Protein AF-A0A8C9F2X9-F1 (afdb_monomer_lite)

Structure (mmCIF, N/CA/C/O backbone):
data_AF-A0A8C9F2X9-F1
#
_entry.id   AF-A0A8C9F2X9-F1
#
loop_
_atom_site.group_PDB
_atom_site.id
_atom_site.type_symbol
_atom_site.label_atom_id
_atom_site.label_alt_id
_atom_site.label_comp_id
_atom_site.label_asym_id
_atom_site.label_entity_id
_atom_site.label_seq_id
_atom_site.pdbx_PDB_ins_code
_atom_site.Cartn_x
_atom_site.Cartn_y
_atom_site.Cartn_z
_atom_site.occupancy
_atom_site.B_iso_or_equiv
_atom_site.auth_seq_id
_atom_site.auth_comp_id
_atom_site.auth_asym_id
_atom_site.auth_atom_id
_atom_site.pdbx_PDB_model_num
ATOM 1 N N . MET A 1 1 ? 15.167 4.221 -11.610 1.00 96.69 1 MET A N 1
ATOM 2 C CA . MET A 1 1 ? 15.180 5.608 -12.141 1.00 96.69 1 MET A CA 1
ATOM 3 C C . MET A 1 1 ? 16.591 6.050 -12.495 1.00 96.69 1 MET A C 1
ATOM 5 O O . MET A 1 1 ? 16.827 6.353 -13.654 1.00 96.69 1 MET A O 1
ATOM 9 N N . LEU A 1 2 ? 17.536 6.008 -11.545 1.00 98.06 2 LEU A N 1
ATOM 10 C CA . LEU A 1 2 ? 18.927 6.429 -11.772 1.00 98.06 2 LEU A CA 1
ATOM 11 C C . LEU A 1 2 ? 19.588 5.757 -12.986 1.00 98.06 2 LEU A C 1
ATOM 13 O O . LEU A 1 2 ? 20.177 6.465 -13.792 1.00 98.06 2 LEU A O 1
ATOM 17 N N . SER A 1 3 ? 19.410 4.444 -13.188 1.00 98.25 3 SER A N 1
ATOM 18 C CA . SER A 1 3 ? 19.949 3.751 -14.372 1.00 98.25 3 SER A CA 1
ATOM 19 C C . SER A 1 3 ? 19.458 4.369 -15.688 1.00 98.25 3 SER A C 1
ATOM 21 O O . SER A 1 3 ? 20.254 4.631 -16.584 1.00 98.25 3 SER A O 1
ATOM 23 N N . ALA A 1 4 ? 18.157 4.672 -15.791 1.00 97.94 4 ALA A N 1
ATOM 24 C CA . ALA A 1 4 ? 17.595 5.338 -16.967 1.00 97.94 4 ALA A CA 1
ATOM 25 C C . ALA A 1 4 ? 18.174 6.750 -17.137 1.00 97.94 4 ALA A C 1
ATOM 27 O O . ALA A 1 4 ? 18.594 7.121 -18.230 1.00 97.94 4 ALA A O 1
ATOM 28 N N . TYR A 1 5 ? 18.261 7.520 -16.049 1.00 98.06 5 TYR A N 1
ATOM 29 C CA . TYR A 1 5 ? 18.792 8.885 -16.088 1.00 98.06 5 TYR A CA 1
ATOM 30 C C . TYR A 1 5 ? 20.273 8.930 -16.469 1.00 98.06 5 TYR A C 1
ATOM 32 O O . TYR A 1 5 ? 20.674 9.824 -17.211 1.00 98.06 5 TYR A O 1
ATOM 40 N N . MET A 1 6 ? 21.069 7.949 -16.039 1.00 98.06 6 MET A N 1
ATOM 41 C CA . MET A 1 6 ? 22.473 7.832 -16.422 1.00 98.06 6 MET A CA 1
ATOM 42 C C . MET A 1 6 ? 22.616 7.622 -17.932 1.00 98.06 6 MET A C 1
ATOM 44 O O . MET A 1 6 ? 23.372 8.352 -18.566 1.00 98.06 6 MET A O 1
ATOM 48 N N . ARG A 1 7 ? 21.826 6.719 -18.534 1.00 98.25 7 ARG A N 1
ATOM 49 C CA . ARG A 1 7 ? 21.815 6.536 -19.996 1.00 98.25 7 ARG A CA 1
ATOM 50 C C . ARG A 1 7 ? 21.325 7.773 -20.745 1.00 98.25 7 ARG A C 1
ATOM 52 O O . ARG A 1 7 ? 21.876 8.097 -21.789 1.00 98.25 7 ARG A O 1
ATOM 59 N N . MET A 1 8 ? 20.325 8.481 -20.220 1.00 97.56 8 MET A N 1
ATOM 60 C CA . MET A 1 8 ? 19.806 9.703 -20.848 1.00 97.56 8 MET A CA 1
ATOM 61 C C . MET A 1 8 ? 20.805 10.867 -20.807 1.00 97.56 8 MET A C 1
ATOM 63 O O . MET A 1 8 ? 20.876 11.639 -21.759 1.00 97.56 8 MET A O 1
ATOM 67 N N . LYS A 1 9 ? 21.540 11.033 -19.700 1.00 98.44 9 LYS A N 1
ATOM 68 C CA . LYS A 1 9 ? 22.461 12.165 -19.498 1.00 98.44 9 LYS A CA 1
ATOM 69 C C . LYS A 1 9 ? 23.884 11.896 -19.973 1.00 98.44 9 LYS A C 1
ATOM 71 O O . LYS A 1 9 ? 24.553 12.838 -20.379 1.00 98.44 9 LYS A O 1
ATOM 76 N N . TYR A 1 10 ? 24.320 10.640 -19.956 1.00 98.25 10 TYR A N 1
ATOM 77 C CA . TYR A 1 10 ? 25.679 10.232 -20.314 1.00 98.25 10 TYR A CA 1
ATOM 78 C C . TYR A 1 10 ? 25.677 9.081 -21.334 1.00 98.25 10 TYR A C 1
ATOM 80 O O . TYR A 1 10 ? 26.252 8.018 -21.079 1.00 98.25 10 TYR A O 1
ATOM 88 N N . PRO A 1 11 ? 25.044 9.251 -22.512 1.00 98.12 11 PRO A N 1
ATOM 89 C CA . PRO A 1 11 ? 24.966 8.191 -23.516 1.00 98.12 11 PRO A CA 1
ATOM 90 C C . PRO A 1 11 ? 26.326 7.846 -24.147 1.00 98.12 11 PRO A C 1
ATOM 92 O O . PRO A 1 11 ? 26.454 6.806 -24.782 1.00 98.12 11 PRO A O 1
ATOM 95 N N . ASN A 1 12 ? 27.334 8.703 -23.978 1.00 98.19 12 ASN A N 1
ATOM 96 C CA . ASN A 1 12 ? 28.717 8.459 -24.385 1.00 98.19 12 ASN A CA 1
ATOM 97 C C . ASN A 1 12 ? 29.511 7.604 -23.378 1.00 98.19 12 ASN A C 1
ATOM 99 O O . ASN A 1 12 ? 30.638 7.229 -23.680 1.00 98.19 12 ASN A O 1
ATOM 103 N N . VAL A 1 13 ? 28.965 7.355 -22.181 1.00 98.31 13 VAL A N 1
ATOM 104 C CA . VAL A 1 13 ? 29.627 6.591 -21.106 1.00 98.31 13 VAL A CA 1
ATOM 105 C C . VAL A 1 13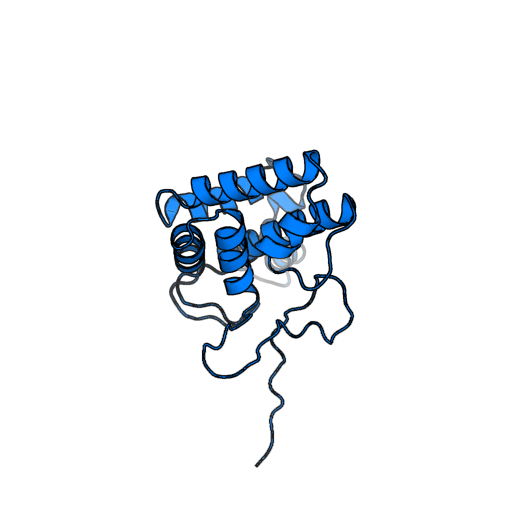 ? 28.989 5.218 -20.916 1.00 98.31 13 VAL A C 1
ATOM 107 O O . VAL A 1 13 ? 29.692 4.255 -20.635 1.00 98.31 13 VAL A O 1
ATOM 110 N N . VAL A 1 14 ? 27.661 5.121 -21.039 1.00 97.75 14 VAL A N 1
ATOM 111 C CA . VAL A 1 14 ? 26.923 3.861 -20.860 1.00 97.75 14 VAL A CA 1
ATOM 112 C C . VAL A 1 14 ? 26.146 3.518 -22.119 1.00 97.75 14 VAL A C 1
ATOM 114 O O . VAL A 1 14 ? 25.366 4.343 -22.586 1.00 97.75 14 VAL A O 1
ATOM 117 N N . ASP A 1 15 ? 26.300 2.305 -22.647 1.00 98.25 15 ASP A N 1
ATOM 118 C CA . ASP A 1 15 ? 25.667 1.887 -23.909 1.00 98.25 15 ASP A CA 1
ATOM 119 C C . ASP A 1 15 ? 24.164 1.588 -23.773 1.00 98.25 15 ASP A C 1
ATOM 121 O O . ASP A 1 15 ? 23.396 1.729 -24.727 1.00 98.25 15 ASP A O 1
ATOM 125 N N . GLY A 1 16 ? 23.708 1.238 -22.568 1.00 97.44 16 GLY A N 1
ATOM 126 C CA . GLY A 1 16 ? 22.313 0.911 -22.281 1.00 97.44 16 GLY A CA 1
ATOM 127 C C . GLY A 1 16 ? 21.995 0.936 -20.788 1.00 97.44 16 GLY A C 1
ATOM 128 O O . GLY A 1 16 ? 22.885 1.066 -19.950 1.00 97.44 16 GLY A O 1
ATOM 129 N N . ALA A 1 17 ? 20.709 0.831 -20.448 1.00 98.19 17 ALA A N 1
ATOM 130 C CA . ALA A 1 17 ? 20.257 0.765 -19.061 1.00 98.19 17 ALA A CA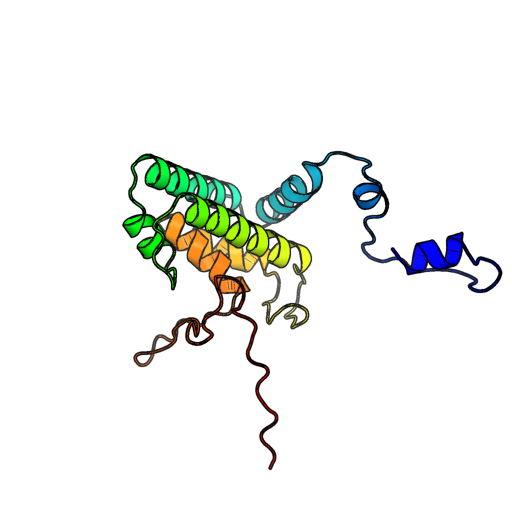 1
ATOM 131 C C . ALA A 1 17 ? 18.999 -0.097 -18.909 1.00 98.19 17 ALA A C 1
ATOM 133 O O . ALA A 1 17 ? 18.017 0.097 -19.623 1.00 98.19 17 ALA A O 1
ATOM 134 N N . LEU A 1 18 ? 19.008 -0.986 -17.912 1.00 98.12 18 LEU A N 1
ATOM 135 C CA . LEU A 1 18 ? 17.817 -1.672 -17.416 1.00 98.12 18 LEU A CA 1
ATOM 136 C C . LEU A 1 18 ? 17.292 -0.928 -16.182 1.00 98.12 18 LEU A C 1
ATOM 138 O O . LEU A 1 18 ? 17.987 -0.801 -15.174 1.00 98.12 18 LEU A O 1
ATOM 142 N N . ALA A 1 19 ? 16.062 -0.425 -16.259 1.00 98.06 19 ALA A N 1
ATOM 143 C CA . ALA A 1 19 ? 15.414 0.311 -15.177 1.00 98.06 19 ALA A CA 1
ATOM 144 C C . ALA A 1 19 ? 14.161 -0.434 -14.694 1.00 98.06 19 ALA A C 1
ATOM 146 O O . ALA A 1 19 ? 13.039 -0.073 -15.043 1.00 98.06 19 ALA A O 1
ATOM 147 N N . ALA A 1 20 ? 14.361 -1.480 -13.891 1.00 97.56 20 ALA A N 1
ATOM 148 C CA . ALA A 1 20 ? 13.274 -2.275 -13.325 1.00 97.56 20 ALA A CA 1
ATOM 149 C C . ALA A 1 20 ? 12.440 -1.461 -12.318 1.00 97.56 20 ALA A C 1
ATOM 151 O O . ALA A 1 20 ? 13.000 -0.726 -11.500 1.00 97.56 20 ALA A O 1
ATOM 152 N N . SER A 1 21 ? 11.109 -1.578 -12.410 1.00 96.31 21 SER A N 1
ATOM 153 C CA . SER A 1 21 ? 10.122 -0.948 -11.515 1.00 96.31 21 SER A CA 1
ATOM 154 C C . SER A 1 21 ? 10.397 0.533 -11.214 1.00 96.31 21 SER A C 1
ATOM 156 O O . SER A 1 21 ? 10.315 0.978 -10.073 1.00 96.31 21 SER A O 1
ATOM 158 N N . ALA A 1 22 ? 10.775 1.308 -12.236 1.00 97.25 22 ALA A N 1
ATOM 159 C CA . ALA A 1 22 ? 11.151 2.713 -12.099 1.00 97.25 22 ALA A CA 1
ATOM 160 C C . ALA A 1 22 ? 9.965 3.655 -12.413 1.00 97.25 22 ALA A C 1
ATOM 162 O O . ALA A 1 22 ? 9.670 3.863 -13.591 1.00 97.25 22 ALA A O 1
ATOM 163 N N . PRO A 1 23 ? 9.325 4.293 -11.412 1.00 96.25 23 PRO A N 1
ATOM 164 C CA . PRO A 1 23 ? 8.124 5.109 -11.614 1.00 96.25 23 PRO A CA 1
ATOM 165 C C . PRO A 1 23 ? 8.451 6.534 -12.105 1.00 96.25 23 PRO A C 1
ATOM 167 O O . PRO A 1 23 ? 8.073 7.520 -11.479 1.00 96.25 23 PRO A O 1
ATOM 170 N N . VAL A 1 24 ? 9.166 6.658 -13.231 1.00 96.94 24 VAL A N 1
ATOM 171 C CA . VAL A 1 24 ? 9.700 7.939 -13.749 1.00 96.94 24 VAL A CA 1
ATOM 172 C C . VAL A 1 24 ? 8.630 9.007 -14.014 1.00 96.94 24 VAL A C 1
ATOM 174 O O . VAL A 1 24 ? 8.914 10.189 -13.857 1.00 96.94 24 VAL A O 1
ATOM 177 N N . LEU A 1 25 ? 7.402 8.613 -14.373 1.00 96.69 25 LEU A N 1
ATOM 178 C CA . LEU A 1 25 ? 6.295 9.548 -14.611 1.00 96.69 25 LEU A CA 1
ATOM 179 C C . LEU A 1 25 ? 5.722 10.108 -13.303 1.00 96.69 25 LEU A C 1
ATOM 181 O O . LEU A 1 25 ? 5.591 11.321 -13.157 1.00 96.69 25 LEU A O 1
ATOM 185 N N . SER A 1 26 ? 5.439 9.234 -12.334 1.00 94.31 26 SER A N 1
ATOM 186 C CA . SER A 1 26 ? 4.837 9.635 -11.058 1.00 94.31 26 SER A CA 1
ATOM 187 C C . SER A 1 26 ? 5.754 10.578 -10.275 1.00 94.31 26 SER A C 1
ATOM 189 O O . SER A 1 26 ? 5.294 11.603 -9.776 1.00 94.31 26 SER A O 1
ATOM 191 N N . VAL A 1 27 ? 7.067 10.309 -10.243 1.00 95.31 27 VAL A N 1
ATOM 192 C CA . VAL A 1 27 ? 8.028 11.202 -9.567 1.00 95.31 27 VAL A CA 1
ATOM 193 C C . VAL A 1 27 ? 8.224 12.541 -10.279 1.00 95.31 27 VAL A C 1
ATOM 195 O O . VAL A 1 27 ? 8.691 13.492 -9.661 1.00 95.31 27 VAL A O 1
ATOM 198 N N . ALA A 1 28 ? 7.870 12.631 -11.564 1.00 96.25 28 ALA A N 1
ATOM 199 C CA . ALA A 1 28 ? 7.863 13.883 -12.316 1.00 96.25 28 ALA A CA 1
ATOM 200 C C . ALA A 1 28 ? 6.575 14.701 -12.089 1.00 96.25 28 ALA A C 1
ATOM 202 O O . ALA 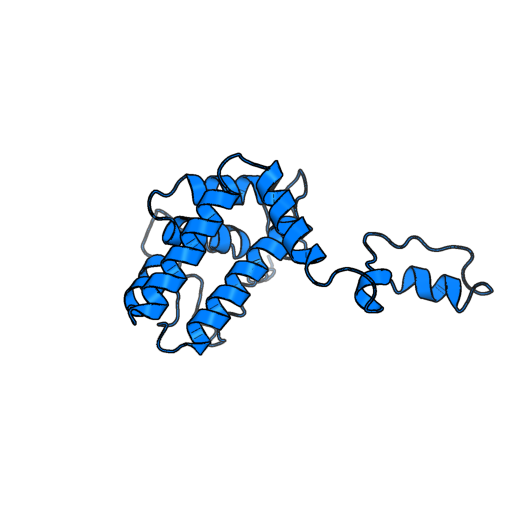A 1 28 ? 6.384 15.728 -12.734 1.00 96.25 28 ALA A O 1
ATOM 203 N N . GLY A 1 29 ? 5.682 14.248 -11.199 1.00 95.12 29 GLY A N 1
ATOM 204 C CA . GLY A 1 29 ? 4.391 14.887 -10.943 1.00 95.12 29 GLY A CA 1
ATOM 205 C C . GLY A 1 29 ? 3.362 14.656 -12.052 1.00 95.12 29 GLY A C 1
ATOM 206 O O . GLY A 1 29 ? 2.377 15.385 -12.127 1.00 95.12 29 GLY A O 1
ATOM 207 N N . LEU A 1 30 ? 3.586 13.667 -12.923 1.00 96.75 30 LEU A N 1
ATOM 208 C CA . LEU A 1 30 ? 2.686 13.329 -14.022 1.00 96.75 30 LEU A CA 1
ATOM 209 C C . LEU A 1 30 ? 1.798 12.135 -13.651 1.00 96.75 30 LEU A C 1
ATOM 211 O O . LEU A 1 30 ? 2.262 11.159 -13.059 1.00 96.75 30 LEU A O 1
ATOM 215 N N . GLY A 1 31 ? 0.534 12.185 -14.076 1.00 94.81 31 GLY A N 1
ATOM 216 C CA . GLY A 1 31 ? -0.452 11.127 -13.852 1.00 94.81 31 GLY A CA 1
ATOM 217 C C . GLY A 1 31 ? -1.449 11.443 -12.736 1.00 94.81 31 GLY A C 1
ATOM 218 O O . GLY A 1 31 ? -1.586 12.580 -12.294 1.00 94.81 31 GLY A O 1
ATOM 219 N N . ASP A 1 32 ? -2.184 10.418 -12.316 1.00 95.81 32 ASP A N 1
ATOM 220 C CA . ASP A 1 32 ? -3.228 10.514 -11.296 1.00 95.81 32 ASP A CA 1
ATOM 221 C C . ASP A 1 32 ? -2.636 10.253 -9.894 1.00 95.81 32 ASP A C 1
ATOM 223 O O . ASP A 1 32 ? -2.115 9.158 -9.660 1.00 95.81 32 ASP A O 1
ATOM 227 N N . PRO A 1 33 ? -2.734 11.197 -8.934 1.00 93.62 33 PRO A N 1
ATOM 228 C CA . PRO A 1 33 ? -2.177 11.026 -7.589 1.00 93.62 33 PRO A CA 1
ATOM 229 C C . PRO A 1 33 ? -2.848 9.898 -6.791 1.00 93.62 33 PRO A C 1
ATOM 231 O O . PRO A 1 33 ? -2.297 9.429 -5.796 1.00 93.62 33 PRO A O 1
ATOM 234 N N . THR A 1 34 ? -4.030 9.440 -7.211 1.00 95.12 34 THR A N 1
ATOM 235 C CA . THR A 1 34 ? -4.753 8.338 -6.566 1.00 95.12 34 THR A CA 1
ATOM 236 C C . THR A 1 34 ? -4.345 6.960 -7.090 1.00 95.12 34 THR A C 1
ATOM 238 O O . THR A 1 34 ? -4.678 5.950 -6.464 1.00 95.12 34 THR A O 1
ATOM 241 N N . GLN A 1 35 ? -3.597 6.900 -8.200 1.00 97.06 35 GLN A N 1
ATOM 242 C CA . GLN A 1 35 ? -3.264 5.652 -8.890 1.00 97.06 35 GLN A CA 1
ATOM 243 C C . GLN A 1 35 ? -2.540 4.657 -7.982 1.00 97.06 35 GLN A C 1
ATOM 245 O O . GLN A 1 35 ? -2.919 3.493 -7.954 1.00 97.06 35 GLN A O 1
ATOM 250 N N . PHE A 1 36 ? -1.564 5.108 -7.193 1.00 97.19 36 PHE A N 1
ATOM 251 C CA . PHE A 1 36 ? -0.764 4.213 -6.357 1.00 97.19 36 PHE A CA 1
ATOM 252 C C . PHE A 1 36 ? -1.620 3.379 -5.394 1.00 97.19 36 PHE A C 1
ATOM 254 O O . PHE A 1 36 ? -1.578 2.153 -5.409 1.00 97.19 36 PHE A O 1
ATOM 261 N N . PHE A 1 37 ? -2.456 4.031 -4.581 1.00 97.19 37 PHE A N 1
ATOM 262 C CA . PHE A 1 37 ? -3.293 3.319 -3.611 1.00 97.19 37 PHE A CA 1
ATOM 263 C C . PHE A 1 37 ? -4.489 2.614 -4.255 1.00 97.19 37 PHE A C 1
ATOM 265 O O . PHE A 1 37 ? -4.981 1.626 -3.703 1.00 97.19 37 PHE A O 1
ATOM 272 N N . ARG A 1 38 ? -4.948 3.075 -5.426 1.00 97.81 38 ARG A N 1
ATOM 273 C CA . ARG A 1 38 ? -5.926 2.334 -6.230 1.00 97.81 38 ARG A CA 1
ATOM 274 C C . ARG A 1 38 ? -5.350 0.995 -6.681 1.00 97.81 38 ARG A C 1
ATOM 276 O O . ARG A 1 38 ? -6.039 -0.015 -6.564 1.00 97.81 38 ARG A O 1
ATOM 283 N N . ASP A 1 39 ? -4.105 0.981 -7.135 1.00 97.88 39 ASP A N 1
ATOM 284 C CA . ASP A 1 39 ? -3.457 -0.223 -7.644 1.00 97.88 39 ASP A CA 1
ATOM 285 C C . ASP A 1 39 ? -3.090 -1.178 -6.501 1.00 97.88 39 ASP A C 1
ATOM 287 O O . ASP A 1 39 ? -3.413 -2.359 -6.592 1.00 97.88 39 ASP A O 1
ATOM 291 N N . VAL A 1 40 ? -2.622 -0.662 -5.353 1.00 97.94 40 VAL A N 1
ATOM 292 C CA . VAL A 1 40 ? -2.509 -1.464 -4.116 1.00 97.94 40 VAL A CA 1
ATOM 293 C C . VAL A 1 40 ? -3.859 -2.097 -3.759 1.00 97.94 40 VAL A C 1
ATOM 295 O O . VAL A 1 40 ? -3.937 -3.286 -3.477 1.00 97.94 40 VAL A O 1
ATOM 298 N N . THR A 1 41 ? -4.961 -1.342 -3.815 1.00 97.75 41 THR A N 1
ATOM 299 C CA . THR A 1 41 ? -6.300 -1.908 -3.560 1.00 97.75 41 THR A CA 1
ATOM 300 C C . THR A 1 41 ? -6.654 -3.005 -4.571 1.00 97.75 41 THR A C 1
ATOM 302 O O . THR A 1 41 ? -7.297 -3.990 -4.207 1.00 97.75 41 THR A O 1
ATOM 305 N N . ALA A 1 42 ? -6.247 -2.852 -5.833 1.00 97.88 42 ALA A N 1
ATOM 306 C CA . ALA A 1 42 ? -6.503 -3.825 -6.887 1.00 97.88 42 ALA A CA 1
ATOM 307 C C . ALA A 1 42 ? -5.751 -5.148 -6.667 1.00 97.88 42 ALA A C 1
ATOM 309 O O . ALA A 1 42 ? -6.310 -6.199 -6.981 1.00 97.88 42 ALA A O 1
ATOM 310 N N . ASP A 1 43 ? -4.549 -5.124 -6.091 1.00 97.69 43 ASP A N 1
ATOM 311 C CA . ASP A 1 43 ? -3.793 -6.340 -5.758 1.00 97.69 43 ASP A CA 1
ATOM 312 C C . ASP A 1 43 ? -4.542 -7.186 -4.718 1.00 97.69 43 ASP A C 1
ATOM 314 O O . ASP A 1 43 ? -4.826 -8.366 -4.937 1.00 97.69 43 ASP A O 1
ATOM 318 N N . PHE A 1 44 ? -5.001 -6.552 -3.634 1.00 97.31 44 PHE A N 1
ATOM 319 C CA . PHE A 1 44 ? -5.824 -7.216 -2.615 1.00 97.31 44 PHE A CA 1
ATOM 320 C C . PHE A 1 44 ? -7.187 -7.662 -3.168 1.00 97.31 44 PHE A C 1
ATOM 322 O O . PHE A 1 44 ? -7.707 -8.707 -2.775 1.00 97.31 44 PHE A O 1
ATOM 329 N N . GLN A 1 45 ? -7.767 -6.901 -4.102 1.00 96.88 45 GLN A N 1
ATOM 330 C CA . GLN A 1 45 ? -9.037 -7.243 -4.749 1.00 96.88 45 GLN A CA 1
ATOM 331 C C . GLN A 1 45 ? -8.933 -8.497 -5.625 1.00 96.88 45 GLN A C 1
ATOM 333 O O . GLN A 1 45 ? -9.894 -9.264 -5.697 1.00 96.88 45 GLN A O 1
ATOM 338 N N . LYS A 1 46 ? -7.798 -8.684 -6.311 1.00 95.25 46 LYS A N 1
ATOM 339 C CA . LYS A 1 46 ? -7.534 -9.836 -7.186 1.00 95.25 46 LYS A CA 1
ATOM 340 C C . LYS A 1 46 ? -7.146 -11.093 -6.410 1.00 95.25 46 LYS A C 1
ATOM 342 O O . LYS A 1 46 ? -7.314 -12.186 -6.939 1.00 95.25 46 LYS A O 1
ATOM 347 N N . SER A 1 47 ? -6.637 -10.939 -5.188 1.00 94.50 47 SER A N 1
ATOM 348 C CA . SER A 1 47 ? -6.139 -12.049 -4.375 1.00 94.50 47 SER A CA 1
ATOM 349 C C . SER A 1 47 ? -7.255 -12.956 -3.843 1.00 94.50 47 SER A C 1
ATOM 351 O O . SER A 1 47 ? -7.360 -14.109 -4.257 1.00 94.50 47 SER A O 1
ATOM 353 N N . ILE A 1 48 ? -8.111 -12.449 -2.943 1.00 93.81 48 ILE A N 1
ATOM 354 C CA . ILE A 1 48 ? -9.208 -13.225 -2.338 1.00 93.81 48 ILE A CA 1
ATOM 355 C C . ILE A 1 48 ? -10.506 -12.400 -2.339 1.00 93.81 48 ILE A C 1
ATOM 357 O O . ILE A 1 48 ? -10.512 -11.266 -1.840 1.00 93.81 48 ILE A O 1
ATOM 361 N N . PRO A 1 49 ? -11.635 -12.952 -2.832 1.00 94.50 49 PRO A N 1
ATOM 362 C CA . PRO A 1 49 ? -12.932 -12.287 -2.763 1.00 94.50 49 PRO A CA 1
ATOM 363 C C . PRO A 1 49 ? -13.313 -11.898 -1.329 1.00 94.50 49 PRO A C 1
ATOM 365 O O . PRO A 1 49 ? -13.156 -12.672 -0.391 1.00 94.50 49 PRO A O 1
ATOM 368 N N . GLY A 1 50 ? -13.837 -10.685 -1.148 1.00 94.31 50 GLY A N 1
ATOM 369 C CA . GLY A 1 50 ? -14.275 -10.184 0.160 1.00 94.31 50 GLY A CA 1
ATOM 370 C C . GLY A 1 50 ? -13.176 -9.548 1.018 1.00 94.31 50 GLY A C 1
ATOM 371 O O . GLY A 1 50 ? -13.512 -8.782 1.920 1.00 94.31 50 GLY A O 1
ATOM 372 N N . CYS A 1 51 ? -11.891 -9.750 0.699 1.00 96.00 51 CYS A N 1
ATOM 373 C CA . CYS A 1 51 ? -10.770 -9.169 1.448 1.00 96.00 51 CYS A CA 1
ATOM 374 C C . CYS A 1 51 ? -10.845 -7.633 1.510 1.00 96.00 51 CYS A C 1
ATOM 376 O O . CYS A 1 51 ? -10.904 -7.048 2.590 1.00 96.00 51 CYS A O 1
ATOM 378 N N . VAL A 1 52 ? -10.963 -6.963 0.358 1.00 97.00 52 VAL A N 1
ATOM 379 C CA . VAL A 1 52 ? -11.089 -5.493 0.293 1.00 97.00 52 VAL A CA 1
ATOM 380 C C . VAL A 1 52 ? -12.337 -4.988 1.023 1.00 97.00 52 VAL A C 1
ATOM 382 O O . VAL A 1 52 ? -12.298 -3.934 1.658 1.00 97.00 52 VAL A O 1
ATOM 385 N N . THR A 1 53 ? -13.443 -5.732 0.976 1.00 97.56 53 THR A N 1
ATOM 386 C CA . THR A 1 53 ? -14.669 -5.380 1.706 1.00 97.56 53 THR A CA 1
ATOM 387 C C . THR A 1 53 ? -14.450 -5.440 3.217 1.00 97.56 53 THR A C 1
ATOM 389 O O . THR A 1 53 ? -14.856 -4.516 3.923 1.00 97.56 53 THR A O 1
ATOM 392 N N . ALA A 1 54 ? -13.761 -6.472 3.712 1.00 96.94 54 ALA A N 1
ATOM 393 C CA . ALA A 1 54 ? -13.398 -6.596 5.121 1.00 96.94 54 ALA A CA 1
ATOM 394 C C . ALA A 1 54 ? -12.451 -5.468 5.564 1.00 96.94 54 ALA A C 1
ATOM 396 O O . ALA A 1 54 ? -12.705 -4.827 6.583 1.00 96.94 54 ALA A O 1
ATOM 397 N N . VAL A 1 55 ? -11.435 -5.144 4.753 1.00 97.56 55 VAL A N 1
ATOM 398 C CA . VAL A 1 55 ? -10.517 -4.020 5.010 1.00 97.56 55 VAL A CA 1
ATOM 399 C C . VAL A 1 55 ? -11.285 -2.699 5.097 1.00 97.56 55 VAL A C 1
ATOM 401 O O . VAL A 1 55 ? -11.130 -1.953 6.064 1.00 97.56 55 VAL A O 1
ATOM 404 N N . ARG A 1 56 ? -12.165 -2.409 4.127 1.00 97.88 56 ARG A N 1
ATOM 405 C CA . ARG A 1 56 ? -12.998 -1.192 4.139 1.00 97.88 56 ARG A CA 1
ATOM 406 C C . ARG A 1 56 ? -13.865 -1.113 5.390 1.00 97.88 56 ARG A C 1
ATOM 408 O O . ARG A 1 56 ? -13.930 -0.052 6.006 1.00 97.88 56 ARG A O 1
ATOM 415 N N . ARG A 1 57 ? -14.489 -2.227 5.783 1.00 97.88 57 ARG A N 1
ATOM 416 C CA . ARG A 1 57 ? -15.306 -2.305 6.997 1.00 97.88 57 ARG A CA 1
ATOM 417 C C . ARG A 1 57 ? -14.480 -2.032 8.256 1.00 97.88 57 ARG A C 1
ATOM 419 O O . ARG A 1 57 ? -14.949 -1.307 9.125 1.00 97.88 57 ARG A O 1
ATOM 426 N N . ALA A 1 58 ? -13.257 -2.552 8.339 1.00 97.56 58 ALA A N 1
ATOM 427 C CA . ALA A 1 58 ? -12.358 -2.304 9.463 1.00 97.56 58 ALA A CA 1
ATOM 428 C C . ALA A 1 58 ? -12.008 -0.816 9.606 1.00 97.56 58 ALA A C 1
ATOM 430 O O . ALA A 1 58 ? -12.204 -0.233 10.671 1.00 97.56 58 ALA A O 1
ATOM 431 N N . PHE A 1 59 ? -11.573 -0.168 8.520 1.00 97.62 59 PHE A N 1
ATOM 432 C CA . PHE A 1 59 ? -11.273 1.268 8.537 1.00 97.62 59 PHE A CA 1
ATOM 433 C C . PHE A 1 59 ? -12.508 2.127 8.844 1.00 97.62 59 PHE A C 1
ATOM 435 O O . PHE A 1 59 ? -12.393 3.127 9.554 1.00 97.62 59 PHE A O 1
ATOM 442 N N . GLN A 1 60 ? -13.689 1.740 8.348 1.00 97.81 60 GLN A N 1
ATOM 443 C CA . GLN A 1 60 ? -14.950 2.405 8.690 1.00 97.81 60 GLN A CA 1
ATOM 444 C C . GLN A 1 60 ? -15.249 2.301 10.188 1.00 97.81 60 GLN A C 1
ATOM 446 O O . GLN A 1 60 ? -15.487 3.325 10.816 1.00 97.81 60 GLN A O 1
ATOM 451 N N . GLN A 1 61 ? -15.144 1.109 10.780 1.00 97.62 61 GLN A N 1
ATOM 452 C CA . GLN A 1 61 ? -15.390 0.928 12.212 1.00 97.62 61 GLN A CA 1
ATOM 453 C C . GLN A 1 61 ? -14.399 1.702 13.086 1.00 97.62 61 GLN A C 1
ATOM 455 O O . GLN A 1 61 ? -14.813 2.317 14.063 1.00 97.62 61 GLN A O 1
ATOM 460 N N . ILE A 1 62 ? -13.111 1.743 12.722 1.00 96.00 62 ILE A N 1
ATOM 461 C CA . ILE A 1 62 ? -12.127 2.565 13.447 1.00 96.00 62 ILE A CA 1
ATOM 462 C C . ILE A 1 62 ? -12.513 4.045 13.379 1.00 96.00 62 ILE A C 1
ATOM 464 O O . ILE A 1 62 ? -12.435 4.749 14.382 1.00 96.00 62 ILE A O 1
ATOM 468 N N . ARG A 1 63 ? -12.953 4.524 12.209 1.00 96.25 63 ARG A N 1
ATOM 469 C CA . ARG A 1 63 ? -13.418 5.904 12.050 1.00 96.25 63 ARG A CA 1
ATOM 470 C C . ARG A 1 63 ? -14.653 6.182 12.907 1.00 96.25 63 ARG A C 1
ATOM 472 O O . ARG A 1 63 ? -14.720 7.242 13.516 1.00 96.25 63 ARG A O 1
ATOM 479 N N . ASP A 1 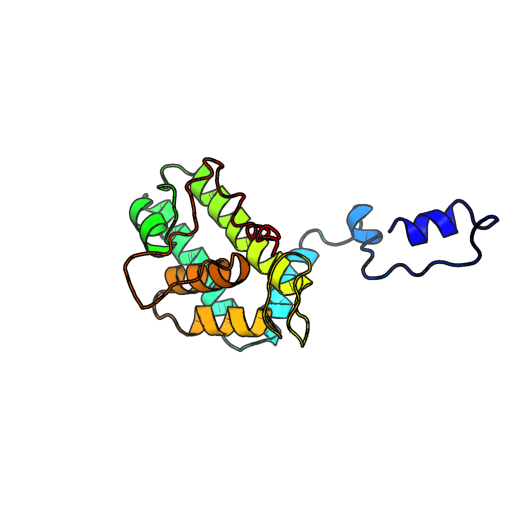64 ? -15.606 5.261 12.965 1.00 97.38 64 ASP A N 1
ATOM 480 C CA . ASP A 1 64 ? -16.835 5.447 13.737 1.00 97.38 64 ASP A CA 1
ATOM 481 C C . ASP A 1 64 ? -16.540 5.471 15.252 1.00 97.38 64 ASP A C 1
ATOM 483 O O . ASP A 1 64 ? -17.027 6.360 15.949 1.00 97.38 64 ASP A O 1
ATOM 487 N N . LEU A 1 65 ? -15.649 4.594 15.739 1.00 96.19 65 LEU A N 1
ATOM 488 C CA . LEU A 1 65 ? -15.142 4.623 17.122 1.00 96.19 65 LEU A CA 1
ATOM 489 C C . LEU A 1 65 ? -14.370 5.909 17.436 1.00 96.19 65 LEU A C 1
ATOM 491 O O . LEU A 1 65 ? -14.479 6.465 18.528 1.00 96.19 65 LEU A O 1
ATOM 495 N N . PHE A 1 66 ? -13.595 6.406 16.471 1.00 94.00 66 PHE A N 1
ATOM 496 C CA . PHE A 1 66 ? -12.898 7.681 16.597 1.00 94.00 66 PHE A CA 1
ATOM 497 C C . PHE A 1 66 ? -13.893 8.840 16.755 1.00 94.00 66 PHE A C 1
ATOM 499 O O . PHE A 1 66 ? -13.726 9.677 17.640 1.00 94.00 66 PHE A O 1
ATOM 506 N N . LEU A 1 67 ? -14.961 8.865 15.952 1.00 95.00 67 LEU A N 1
ATOM 507 C CA . LEU A 1 67 ? -16.001 9.895 16.033 1.00 95.00 67 LEU A CA 1
ATOM 508 C C . LEU A 1 67 ? -16.803 9.830 17.341 1.00 95.00 67 LEU A C 1
ATOM 510 O O . LEU A 1 67 ? -17.260 10.867 17.814 1.00 95.00 67 LEU A O 1
ATOM 514 N N . SER A 1 68 ? -16.944 8.647 17.945 1.00 94.94 68 SER A N 1
ATOM 515 C CA . SER A 1 68 ? -17.581 8.477 19.256 1.00 94.94 68 SER A CA 1
ATOM 516 C C . SER A 1 68 ? -16.634 8.693 20.444 1.00 94.94 68 SER A C 1
ATOM 518 O O . SER A 1 68 ? -17.061 8.547 21.587 1.00 94.94 68 SER A O 1
ATOM 520 N N . GLY A 1 69 ? -15.354 9.006 20.208 1.00 93.50 69 GLY A N 1
ATOM 521 C CA . GLY A 1 69 ? -14.349 9.199 21.260 1.00 93.50 69 GLY A CA 1
ATOM 522 C C . GLY A 1 69 ? -13.905 7.910 21.967 1.00 93.50 69 GLY A C 1
ATOM 523 O O . GLY A 1 69 ? -13.306 7.973 23.039 1.00 93.50 69 GLY A O 1
ATOM 524 N N . ALA A 1 70 ? -14.174 6.740 21.384 1.00 95.25 70 ALA A N 1
ATOM 525 C CA . ALA A 1 70 ? -13.879 5.427 21.961 1.00 95.25 70 ALA A CA 1
ATOM 526 C C . ALA A 1 70 ? -12.437 4.967 21.657 1.00 95.25 70 ALA A C 1
ATOM 528 O O . ALA A 1 70 ? -12.207 3.883 21.120 1.00 95.25 70 ALA A O 1
ATOM 529 N N . TYR A 1 71 ? -11.443 5.796 21.991 1.00 92.69 71 TYR A N 1
ATOM 530 C CA . TYR A 1 71 ? -10.032 5.527 21.677 1.00 92.69 71 TYR A CA 1
ATOM 531 C C . TYR A 1 71 ? -9.494 4.244 22.329 1.00 92.69 71 TYR A C 1
ATOM 533 O O . TYR A 1 71 ? -8.738 3.499 21.703 1.00 92.69 71 TYR A O 1
ATOM 541 N N . ASP A 1 72 ? -9.935 3.944 23.552 1.00 92.12 72 ASP A N 1
ATOM 542 C CA . ASP A 1 72 ? -9.535 2.748 24.302 1.00 92.12 72 ASP A CA 1
ATOM 543 C C . ASP A 1 72 ? -9.938 1.458 23.574 1.00 92.12 72 ASP A C 1
ATOM 545 O O . ASP A 1 72 ? -9.180 0.485 23.558 1.00 92.12 72 ASP A O 1
ATOM 549 N N . GLU A 1 73 ? -11.102 1.463 22.915 1.00 93.50 73 GLU A N 1
ATOM 550 C CA . GLU A 1 73 ? -11.570 0.329 22.120 1.00 93.50 73 GLU A CA 1
ATOM 551 C C . GLU A 1 73 ? -10.712 0.143 20.864 1.00 93.50 73 GLU A C 1
ATOM 553 O O . GLU A 1 73 ? -10.343 -0.986 20.538 1.00 93.50 73 GLU A O 1
ATOM 558 N N . ILE A 1 74 ? -10.322 1.240 20.201 1.00 91.81 74 ILE A N 1
ATOM 559 C CA . ILE A 1 74 ? -9.412 1.194 19.047 1.00 91.81 74 ILE A CA 1
ATOM 560 C C . ILE A 1 74 ? -8.069 0.591 19.469 1.00 91.81 74 ILE A C 1
ATOM 562 O O . ILE A 1 74 ? -7.593 -0.341 18.822 1.00 91.81 74 ILE A O 1
ATOM 566 N N . SER A 1 75 ? -7.480 1.071 20.570 1.00 87.94 75 SER A N 1
ATOM 567 C CA . SER A 1 75 ? -6.217 0.541 21.096 1.00 87.94 75 SER A CA 1
ATOM 568 C C . SER A 1 75 ? -6.292 -0.937 21.444 1.00 87.94 75 SER A C 1
ATOM 570 O O . SER A 1 75 ? -5.396 -1.699 21.081 1.00 87.94 75 SER A O 1
ATOM 572 N N . SER A 1 76 ? -7.365 -1.347 22.121 1.00 89.12 76 SER A N 1
ATOM 573 C CA . SER A 1 76 ? -7.573 -2.738 22.515 1.00 89.12 76 SER A CA 1
ATOM 574 C C . SER A 1 76 ? -7.702 -3.653 21.296 1.00 89.12 76 SER A C 1
ATOM 576 O O . SER A 1 76 ? -6.984 -4.648 21.185 1.00 89.12 76 SER A O 1
ATOM 578 N N . LYS A 1 77 ? -8.559 -3.293 20.332 1.00 90.25 77 LYS A N 1
ATOM 579 C CA . LYS A 1 77 ? -8.816 -4.119 19.144 1.00 90.25 77 LYS A CA 1
ATOM 580 C C . LYS A 1 77 ? -7.641 -4.167 18.173 1.00 90.25 77 LYS A C 1
ATOM 582 O O . LYS A 1 77 ? -7.384 -5.222 17.602 1.00 90.25 77 LYS A O 1
ATOM 58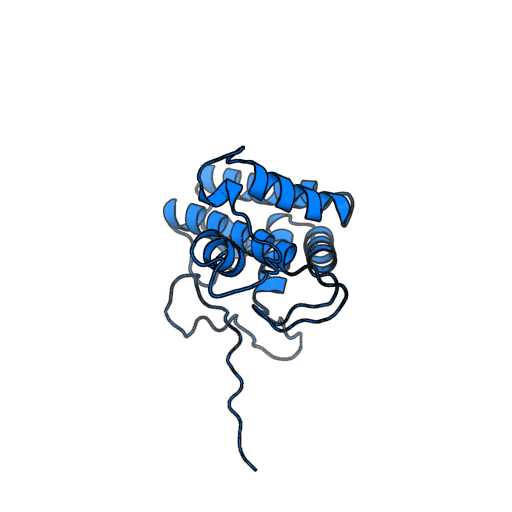7 N N . MET A 1 78 ? -6.917 -3.060 18.009 1.00 87.75 78 MET A N 1
ATOM 588 C CA . MET A 1 78 ? -5.699 -3.013 17.193 1.00 87.75 78 MET A CA 1
ATOM 589 C C . MET A 1 78 ? -4.459 -3.550 17.923 1.00 87.75 78 MET A C 1
ATOM 591 O O . MET A 1 78 ? -3.393 -3.619 17.313 1.00 87.75 78 MET A O 1
ATOM 595 N N . ALA A 1 79 ? -4.590 -3.928 19.202 1.00 86.25 79 ALA A N 1
ATOM 596 C CA . ALA A 1 79 ? -3.507 -4.406 20.060 1.00 86.25 79 ALA A CA 1
ATOM 597 C C . ALA A 1 79 ? -2.278 -3.476 20.044 1.00 86.25 79 ALA A C 1
ATOM 599 O O . ALA A 1 79 ? -1.137 -3.909 19.879 1.00 86.25 79 ALA A O 1
ATOM 600 N N . THR A 1 80 ? -2.515 -2.170 20.174 1.00 81.62 80 THR A N 1
ATOM 601 C CA . THR A 1 80 ? -1.469 -1.151 20.039 1.00 81.62 80 THR A CA 1
ATOM 602 C C . THR A 1 80 ? -0.617 -1.085 21.304 1.00 81.62 80 THR A C 1
ATOM 604 O O . THR A 1 80 ? -1.152 -1.075 22.409 1.00 81.62 80 THR A O 1
ATOM 607 N N . CYS A 1 81 ? 0.710 -0.995 21.167 1.00 79.19 81 CYS A N 1
ATOM 608 C CA . CYS A 1 81 ? 1.596 -0.893 22.336 1.00 79.19 81 CYS A CA 1
ATOM 609 C C . CYS A 1 81 ? 1.374 0.390 23.141 1.00 79.19 81 CYS A C 1
ATOM 611 O O . CYS A 1 81 ? 1.354 0.366 24.368 1.00 79.19 81 CYS A O 1
ATOM 613 N N . ASN A 1 82 ? 1.208 1.512 22.439 1.00 80.00 82 ASN A N 1
ATOM 614 C CA . ASN A 1 82 ? 0.859 2.780 23.058 1.00 80.00 82 ASN A CA 1
ATOM 615 C C . ASN A 1 82 ? -0.654 2.956 23.021 1.00 80.00 82 ASN A C 1
ATOM 617 O O . ASN A 1 82 ? -1.310 2.615 22.031 1.00 80.00 82 ASN A O 1
ATOM 621 N N . LYS A 1 83 ? -1.195 3.518 24.100 1.00 87.12 83 LYS A N 1
ATOM 622 C CA . LYS A 1 83 ? -2.599 3.902 24.163 1.00 87.12 83 LYS A CA 1
ATOM 623 C C . LYS A 1 83 ? -2.847 5.062 23.197 1.00 87.12 83 LYS A C 1
ATOM 625 O O . LYS A 1 83 ? -2.136 6.060 23.241 1.00 87.12 83 LYS A O 1
ATOM 630 N N . ILE A 1 84 ? -3.856 4.919 22.348 1.00 87.31 84 ILE A N 1
ATOM 631 C CA . ILE A 1 84 ? -4.364 5.973 21.476 1.00 87.31 84 ILE A CA 1
ATOM 632 C C . ILE A 1 84 ? -5.167 6.913 22.369 1.00 87.31 84 ILE A C 1
ATOM 634 O O . ILE A 1 84 ? -6.066 6.472 23.084 1.00 87.31 84 ILE A O 1
ATOM 638 N N . SER A 1 85 ? -4.824 8.195 22.360 1.00 90.31 85 SER A N 1
ATOM 639 C CA . SER A 1 85 ? -5.511 9.204 23.177 1.00 90.31 85 SER A CA 1
ATOM 640 C C . SER A 1 85 ? -5.847 10.474 22.404 1.00 90.31 85 SER A C 1
ATOM 642 O O . SER A 1 85 ? -6.592 11.317 22.904 1.00 90.31 85 SER A O 1
ATOM 644 N N . SER A 1 86 ? -5.332 10.607 21.181 1.00 91.25 86 SER A N 1
ATOM 645 C CA . SER A 1 86 ? -5.497 11.792 20.351 1.00 91.25 86 SER A CA 1
ATOM 646 C C . SER A 1 86 ? -5.974 11.459 18.938 1.00 91.25 86 SER A C 1
ATOM 648 O O . SER A 1 86 ? -5.895 10.327 18.452 1.00 91.25 86 SER A O 1
ATOM 650 N N . LYS A 1 87 ? -6.459 12.489 18.244 1.00 92.25 87 LYS A N 1
ATOM 651 C CA . LYS A 1 87 ? -6.817 12.414 16.824 1.00 92.25 87 LYS A CA 1
ATOM 652 C C . LYS A 1 87 ? -5.589 12.123 15.962 1.00 92.25 87 LYS A C 1
ATOM 654 O O . LYS A 1 87 ? -5.669 11.389 14.978 1.00 92.25 87 LYS A O 1
ATOM 659 N N . GLU A 1 88 ? -4.455 12.684 16.352 1.00 91.38 88 GLU A N 1
ATOM 660 C CA . GLU A 1 88 ? -3.163 12.511 15.708 1.00 91.38 88 GLU A CA 1
ATOM 661 C C . GLU A 1 88 ? -2.736 11.041 15.758 1.00 91.38 88 GLU A C 1
ATOM 663 O O . GLU A 1 88 ? -2.337 10.501 14.727 1.00 91.38 88 GLU A O 1
ATOM 668 N N . ASP A 1 89 ? -2.925 10.358 16.892 1.00 88.69 89 ASP A N 1
ATOM 669 C CA . ASP A 1 89 ? -2.636 8.923 17.026 1.00 88.69 89 ASP A CA 1
ATOM 670 C C . ASP A 1 89 ? -3.477 8.069 16.071 1.00 88.69 89 ASP A C 1
ATOM 672 O O . ASP A 1 89 ? -2.971 7.121 15.470 1.00 88.69 89 ASP A O 1
ATOM 676 N N . VAL A 1 90 ? -4.755 8.415 15.876 1.00 91.31 90 VAL A N 1
ATOM 677 C CA . VAL A 1 90 ? -5.631 7.706 14.929 1.00 91.31 90 VAL A CA 1
ATOM 678 C C . VAL A 1 90 ? -5.175 7.926 13.483 1.00 91.31 90 VAL A C 1
ATOM 680 O O . VAL A 1 90 ? -5.167 6.988 12.683 1.00 91.31 90 VAL A O 1
ATOM 683 N N . TYR A 1 91 ? -4.736 9.135 13.126 1.00 91.06 91 TYR A N 1
ATOM 684 C CA . TYR A 1 91 ? -4.163 9.377 11.800 1.00 91.06 91 TYR A CA 1
ATOM 685 C C . TYR A 1 91 ? -2.843 8.641 11.584 1.00 91.06 91 TYR A C 1
ATOM 687 O O . TYR A 1 91 ? -2.622 8.104 10.495 1.00 91.06 91 TYR A O 1
ATOM 695 N N . GLN A 1 92 ? -1.997 8.567 12.612 1.00 89.62 92 GLN A N 1
ATOM 696 C CA . GLN A 1 92 ? -0.778 7.764 12.568 1.00 89.62 92 GLN A CA 1
ATOM 697 C C . GLN A 1 92 ? -1.104 6.281 12.390 1.00 89.62 92 GLN A C 1
ATOM 699 O O . GLN A 1 92 ? -0.514 5.635 11.527 1.00 89.62 92 GLN A O 1
ATOM 704 N N . LEU A 1 93 ? -2.104 5.758 13.106 1.00 89.69 93 LEU A N 1
ATOM 705 C CA . LEU A 1 93 ? -2.588 4.388 12.940 1.00 89.69 93 LEU A CA 1
ATOM 706 C C . LEU A 1 93 ? -3.036 4.113 11.497 1.00 89.69 93 LEU A C 1
ATOM 708 O O . LEU A 1 93 ? -2.665 3.089 10.923 1.00 89.69 93 LEU A O 1
ATOM 712 N N . PHE A 1 94 ? -3.792 5.024 10.877 1.00 93.12 94 PHE A N 1
ATOM 713 C CA . PHE A 1 94 ? -4.189 4.880 9.474 1.00 93.12 94 PHE A CA 1
ATOM 714 C C . PHE A 1 94 ? -2.998 4.925 8.518 1.00 93.12 94 PHE A C 1
ATOM 716 O O . PHE A 1 94 ? -2.932 4.113 7.594 1.00 93.12 94 PHE A O 1
ATOM 723 N N . GLY A 1 95 ? -2.048 5.836 8.738 1.00 91.25 95 GLY A N 1
ATOM 724 C CA . GLY A 1 95 ? -0.816 5.910 7.955 1.00 91.25 95 GLY A CA 1
ATOM 725 C C . GLY A 1 95 ? 0.003 4.623 8.051 1.00 91.25 95 GLY A C 1
ATOM 726 O O . GLY A 1 95 ? 0.433 4.088 7.027 1.00 91.25 95 GLY A O 1
ATOM 727 N N . PHE A 1 96 ? 0.144 4.098 9.265 1.00 89.56 96 PHE A N 1
ATOM 728 C CA . PHE A 1 96 ? 0.850 2.863 9.575 1.00 89.56 96 PHE A CA 1
ATOM 729 C C . PHE A 1 96 ? 0.194 1.643 8.927 1.00 89.56 96 PHE A C 1
ATOM 731 O O . PHE A 1 96 ? 0.846 0.915 8.177 1.00 89.56 96 PHE A O 1
ATOM 738 N N . ALA A 1 97 ? -1.111 1.458 9.142 1.00 92.50 97 ALA A N 1
ATOM 739 C CA . ALA A 1 97 ? -1.859 0.354 8.556 1.00 92.50 97 ALA A CA 1
ATOM 740 C C . ALA A 1 97 ? -1.798 0.405 7.025 1.00 92.50 97 ALA A C 1
ATOM 742 O O . ALA A 1 97 ? -1.482 -0.597 6.391 1.00 92.50 97 ALA A O 1
ATOM 743 N N . ARG A 1 98 ? -2.005 1.586 6.422 1.00 94.19 98 ARG A N 1
ATOM 744 C CA . ARG A 1 98 ? -1.885 1.790 4.970 1.00 94.19 98 ARG A CA 1
ATOM 745 C C . ARG A 1 98 ? -0.495 1.418 4.451 1.00 94.19 98 ARG A C 1
ATOM 747 O O . ARG A 1 98 ? -0.394 0.810 3.390 1.00 94.19 98 ARG A O 1
ATOM 754 N N . ASN A 1 99 ? 0.564 1.765 5.182 1.00 91.38 99 ASN A N 1
ATOM 755 C CA . ASN A 1 99 ? 1.928 1.422 4.790 1.00 91.38 99 ASN A CA 1
ATOM 756 C C . ASN A 1 99 ? 2.167 -0.095 4.785 1.00 91.38 99 ASN A C 1
ATOM 758 O O . ASN A 1 99 ? 2.859 -0.589 3.900 1.00 91.38 99 ASN A O 1
ATOM 762 N N . ALA A 1 100 ? 1.554 -0.846 5.704 1.00 91.44 100 ALA A N 1
ATOM 763 C CA . ALA A 1 100 ? 1.636 -2.305 5.686 1.00 91.44 100 ALA A CA 1
ATOM 764 C C . ALA A 1 100 ? 1.067 -2.893 4.379 1.00 91.44 100 ALA A C 1
ATOM 766 O O . ALA A 1 100 ? 1.727 -3.719 3.755 1.00 91.44 100 ALA A O 1
ATOM 767 N N . PHE A 1 101 ? -0.094 -2.415 3.904 1.00 95.38 101 PHE A N 1
ATOM 768 C CA . PHE A 1 101 ? -0.650 -2.837 2.605 1.00 95.38 101 PHE A CA 1
ATOM 769 C C . PHE A 1 101 ? 0.292 -2.521 1.443 1.00 95.38 101 PHE A C 1
ATOM 771 O O . PHE A 1 101 ? 0.494 -3.370 0.580 1.00 95.38 101 PHE A O 1
ATOM 778 N N . THR A 1 102 ? 0.891 -1.326 1.438 1.00 94.50 102 THR A N 1
ATOM 779 C CA . THR A 1 102 ? 1.885 -0.941 0.428 1.00 94.50 102 THR A CA 1
ATOM 780 C C . THR A 1 102 ? 3.049 -1.925 0.390 1.00 94.50 102 THR A C 1
ATOM 782 O O . THR A 1 102 ? 3.405 -2.420 -0.676 1.00 94.50 102 THR A O 1
ATOM 785 N N . MET A 1 103 ? 3.632 -2.228 1.549 1.00 92.06 103 MET A N 1
ATOM 786 C CA . MET A 1 103 ? 4.798 -3.103 1.624 1.00 92.06 103 MET A CA 1
ATOM 787 C C . MET A 1 103 ? 4.459 -4.541 1.237 1.00 92.06 103 MET A C 1
ATOM 789 O O . MET A 1 103 ? 5.221 -5.164 0.504 1.00 92.06 103 MET A O 1
ATOM 793 N N . ILE A 1 104 ? 3.306 -5.048 1.679 1.00 93.56 104 ILE A N 1
ATOM 794 C CA . ILE A 1 104 ? 2.816 -6.376 1.300 1.00 93.56 104 ILE A CA 1
ATOM 795 C C . ILE A 1 104 ? 2.603 -6.460 -0.220 1.00 93.56 104 ILE A C 1
ATOM 797 O O . ILE A 1 104 ? 3.071 -7.414 -0.832 1.00 93.56 104 ILE A O 1
ATOM 801 N N . ALA A 1 105 ? 1.963 -5.461 -0.837 1.00 96.12 105 ALA A N 1
ATOM 802 C CA . ALA A 1 105 ? 1.714 -5.438 -2.282 1.00 96.12 105 ALA A CA 1
ATOM 803 C C . ALA A 1 105 ? 3.012 -5.354 -3.101 1.00 96.12 105 ALA A C 1
ATOM 805 O O . ALA A 1 105 ? 3.201 -6.092 -4.062 1.00 96.12 105 ALA A O 1
ATOM 806 N N . MET A 1 106 ? 3.952 -4.494 -2.697 1.00 94.69 106 MET A N 1
ATOM 807 C CA . MET A 1 106 ? 5.239 -4.360 -3.388 1.00 94.69 106 MET A CA 1
ATOM 808 C C . MET A 1 106 ? 6.104 -5.625 -3.304 1.00 94.69 106 MET A C 1
ATOM 810 O O . MET A 1 106 ? 6.973 -5.821 -4.152 1.00 94.69 106 MET A O 1
ATOM 814 N N . MET A 1 107 ? 5.902 -6.445 -2.271 1.00 93.94 107 MET A N 1
ATOM 815 C CA . MET A 1 107 ? 6.683 -7.649 -1.991 1.00 93.94 107 MET A CA 1
ATOM 816 C C . MET A 1 107 ? 5.888 -8.935 -2.254 1.00 93.94 107 MET A C 1
ATOM 818 O O . MET A 1 107 ? 6.205 -9.964 -1.659 1.00 93.94 107 MET A O 1
ATOM 822 N N . ASP A 1 108 ? 4.865 -8.902 -3.117 1.00 95.69 108 ASP A N 1
ATOM 823 C CA . ASP A 1 108 ? 3.997 -10.055 -3.399 1.00 95.69 108 ASP A CA 1
ATOM 824 C C . ASP A 1 108 ? 4.676 -11.136 -4.264 1.00 95.69 108 ASP A C 1
ATOM 826 O O . ASP A 1 108 ? 4.265 -11.454 -5.379 1.00 95.69 108 ASP A O 1
ATOM 830 N N . TYR A 1 109 ? 5.783 -11.685 -3.765 1.00 95.62 109 TYR A N 1
ATOM 831 C CA . TYR A 1 109 ? 6.574 -12.700 -4.446 1.00 95.62 109 TYR A CA 1
ATOM 832 C C . TYR A 1 109 ? 5.999 -14.107 -4.224 1.00 95.62 109 TYR A C 1
ATOM 834 O O . TYR A 1 109 ? 5.525 -14.419 -3.130 1.00 95.62 109 TYR A O 1
ATOM 842 N N . PRO A 1 110 ? 6.113 -15.025 -5.202 1.00 96.75 110 PRO A N 1
ATOM 843 C CA . PRO A 1 110 ? 5.571 -16.384 -5.095 1.00 96.75 110 PRO A CA 1
ATOM 844 C C . PRO A 1 110 ? 6.404 -17.325 -4.204 1.00 96.75 110 PRO A C 1
ATOM 846 O O . PRO A 1 110 ? 6.135 -18.523 -4.135 1.00 96.75 110 PRO A O 1
ATOM 849 N N . TYR A 1 111 ? 7.421 -16.803 -3.519 1.00 94.75 111 TYR A N 1
ATOM 850 C CA . TYR A 1 111 ? 8.316 -17.517 -2.612 1.00 94.75 111 TYR A CA 1
ATOM 851 C C . TYR A 1 111 ? 8.643 -16.633 -1.403 1.00 94.75 111 TYR A C 1
ATOM 853 O O . TYR A 1 111 ? 8.367 -15.437 -1.407 1.00 94.75 111 TYR A O 1
ATOM 861 N N . LYS A 1 112 ? 9.213 -17.229 -0.350 1.00 93.19 112 LYS A N 1
ATOM 862 C CA . LYS A 1 112 ? 9.610 -16.493 0.859 1.00 93.19 112 LYS A CA 1
ATOM 863 C C . LYS A 1 112 ? 10.735 -15.509 0.548 1.00 93.19 112 LYS A C 1
ATOM 865 O O . LYS A 1 112 ? 11.689 -15.883 -0.133 1.00 93.19 112 LYS A O 1
ATOM 870 N N . THR A 1 113 ? 10.657 -14.298 1.084 1.00 90.25 113 THR A N 1
ATOM 871 C CA . THR A 1 113 ? 11.662 -13.252 0.847 1.00 90.25 113 THR A CA 1
ATOM 872 C C . THR A 1 113 ? 11.996 -12.490 2.109 1.00 90.25 113 THR A C 1
ATOM 874 O O . THR A 1 113 ? 11.095 -12.212 2.892 1.00 90.25 113 THR A O 1
ATOM 877 N N . ASP A 1 114 ? 13.252 -12.057 2.215 1.00 89.06 114 ASP A N 1
ATOM 878 C CA . ASP A 1 114 ? 13.794 -11.356 3.385 1.00 89.06 114 ASP A CA 1
ATOM 879 C C . ASP A 1 114 ? 14.344 -9.959 3.027 1.00 89.06 114 ASP A C 1
ATOM 881 O O . ASP A 1 114 ? 15.320 -9.494 3.604 1.00 89.06 114 ASP A O 1
ATOM 885 N N . PHE A 1 115 ? 13.759 -9.284 2.028 1.00 78.75 115 PHE A N 1
ATOM 886 C CA . PHE A 1 115 ? 14.303 -8.021 1.504 1.00 78.75 115 PHE A CA 1
ATOM 887 C C . PHE A 1 115 ? 13.999 -6.810 2.399 1.00 78.75 115 PHE A C 1
ATOM 889 O O . PHE A 1 115 ? 14.908 -6.164 2.908 1.00 78.75 115 PHE A O 1
ATOM 896 N N . MET A 1 116 ? 12.715 -6.501 2.598 1.00 78.06 116 MET A N 1
ATOM 897 C CA . MET A 1 116 ? 12.250 -5.427 3.497 1.00 78.06 116 MET A CA 1
ATOM 898 C C . MET A 1 116 ? 11.783 -5.961 4.862 1.00 78.06 116 MET A C 1
ATOM 900 O O . MET A 1 116 ? 11.333 -5.207 5.721 1.00 78.06 116 MET A O 1
ATOM 904 N N . GLY A 1 117 ? 11.849 -7.278 5.033 1.00 79.06 117 GLY A N 1
ATOM 905 C CA . GLY A 1 117 ? 11.337 -8.053 6.153 1.00 79.06 117 GLY A CA 1
ATOM 906 C C . GLY A 1 117 ? 11.124 -9.500 5.707 1.00 79.06 117 GLY A C 1
ATOM 907 O O . GLY A 1 117 ? 11.063 -9.765 4.508 1.00 79.06 117 GLY A O 1
ATOM 908 N N . HIS A 1 118 ? 11.012 -10.416 6.666 1.00 85.12 118 HIS A N 1
ATOM 909 C CA . HIS A 1 118 ? 10.704 -11.824 6.453 1.00 85.12 118 HIS A CA 1
ATOM 910 C C . HIS A 1 118 ? 9.230 -11.988 6.078 1.00 85.12 118 HIS A C 1
ATOM 912 O O . HIS A 1 118 ? 8.347 -11.968 6.940 1.00 85.12 118 HIS A O 1
ATOM 918 N N . LEU A 1 119 ? 8.967 -12.142 4.784 1.00 88.00 119 LEU A N 1
ATOM 919 C CA . LEU A 1 119 ? 7.628 -12.320 4.235 1.00 88.00 119 LEU A CA 1
ATOM 920 C C . LEU A 1 119 ? 7.434 -13.743 3.697 1.00 88.00 119 LEU A C 1
ATOM 922 O O . LEU A 1 119 ? 8.350 -14.324 3.100 1.00 88.00 119 LEU A O 1
ATOM 926 N N . PRO A 1 120 ? 6.242 -14.335 3.907 1.00 91.62 120 PRO A N 1
ATOM 927 C CA . PRO A 1 120 ? 5.906 -15.626 3.330 1.00 91.62 120 PRO A CA 1
ATOM 928 C C . PRO A 1 120 ? 5.741 -15.515 1.811 1.00 91.62 120 PRO A C 1
ATOM 930 O O . PRO A 1 120 ? 5.657 -14.425 1.260 1.00 91.62 120 PRO A O 1
ATOM 933 N N . ALA A 1 121 ? 5.635 -16.661 1.142 1.00 94.00 121 ALA A N 1
ATOM 934 C CA . ALA A 1 121 ? 5.212 -16.699 -0.252 1.00 94.00 121 ALA A CA 1
ATOM 935 C C . ALA A 1 121 ? 3.777 -16.165 -0.398 1.00 94.00 121 ALA A C 1
ATOM 937 O O . ALA A 1 121 ? 2.890 -16.588 0.347 1.00 94.00 121 ALA A O 1
ATOM 938 N N . ASN A 1 122 ? 3.544 -15.322 -1.401 1.00 95.69 122 ASN A N 1
ATOM 939 C CA . ASN A 1 122 ? 2.265 -14.673 -1.710 1.00 95.69 122 ASN A CA 1
ATOM 940 C C . ASN A 1 122 ? 1.697 -13.900 -0.499 1.00 95.69 122 ASN A C 1
ATOM 942 O O . ASN A 1 122 ? 0.603 -14.219 -0.012 1.00 95.69 122 ASN A O 1
ATOM 946 N N . PRO A 1 123 ? 2.439 -12.924 0.053 1.00 95.00 123 PRO A N 1
ATOM 947 C CA . PRO A 1 123 ? 2.052 -12.229 1.274 1.00 95.00 123 PRO A CA 1
ATOM 948 C C . PRO A 1 123 ? 0.721 -11.471 1.158 1.00 95.00 123 PRO A C 1
ATOM 950 O O . PRO A 1 123 ? 0.032 -11.354 2.172 1.00 95.00 123 PRO A O 1
ATOM 953 N N . VAL A 1 124 ? 0.291 -11.025 -0.034 1.00 96.88 124 VAL A N 1
ATOM 954 C CA . VAL A 1 124 ? -1.051 -10.428 -0.207 1.00 96.88 124 VAL A CA 1
ATOM 955 C C . VAL A 1 124 ? -2.133 -11.455 0.125 1.00 96.88 124 VAL A C 1
ATOM 957 O O . VAL A 1 124 ? -3.067 -11.161 0.875 1.00 96.88 124 VAL A O 1
ATOM 960 N N . LYS A 1 125 ? -1.983 -12.683 -0.385 1.00 96.38 125 LYS A N 1
ATOM 961 C CA . LYS A 1 125 ? -2.912 -13.787 -0.116 1.00 96.38 125 LYS A CA 1
ATOM 962 C C . LYS A 1 125 ? -2.960 -14.113 1.373 1.00 96.38 125 LYS A C 1
ATOM 964 O O . LYS A 1 125 ? -4.045 -14.155 1.946 1.00 96.38 125 LYS A O 1
ATOM 969 N N . VAL A 1 126 ? -1.796 -14.269 2.005 1.00 94.94 126 VAL A N 1
ATOM 970 C CA . VAL A 1 126 ? -1.700 -14.560 3.445 1.00 94.94 126 VAL A CA 1
ATOM 971 C C . VAL A 1 126 ? -2.350 -13.450 4.274 1.00 94.94 126 VAL A C 1
ATOM 973 O O . VAL A 1 126 ? -3.124 -13.737 5.183 1.00 94.94 126 VAL A O 1
ATOM 976 N N . GLY A 1 127 ? -2.100 -12.181 3.942 1.00 94.19 127 GLY A N 1
ATOM 977 C CA . GLY A 1 127 ? -2.736 -11.049 4.614 1.00 94.19 127 GLY A CA 1
ATOM 978 C C . GLY A 1 127 ? -4.262 -11.071 4.484 1.00 94.19 127 GLY A C 1
ATOM 979 O O . GLY A 1 127 ? -4.973 -10.883 5.473 1.00 94.19 127 GLY A O 1
ATOM 980 N N . CYS A 1 128 ? -4.779 -11.365 3.287 1.00 96.38 128 CYS A N 1
ATOM 981 C CA . CYS A 1 128 ? -6.215 -11.516 3.066 1.00 96.38 128 CYS A CA 1
ATOM 982 C C . CYS A 1 128 ? -6.831 -12.681 3.856 1.00 96.38 128 CYS A C 1
ATOM 984 O O . CYS A 1 128 ? -7.938 -12.546 4.375 1.00 96.38 128 CYS A O 1
ATOM 986 N N . GLU A 1 129 ? -6.129 -13.805 3.993 1.00 95.44 129 GLU A N 1
ATOM 987 C CA . GLU A 1 129 ? -6.575 -14.920 4.838 1.00 95.44 129 GLU A CA 1
ATOM 988 C C . GLU A 1 129 ? -6.657 -14.500 6.312 1.00 95.44 129 GLU A C 1
ATOM 990 O O . GLU A 1 129 ? -7.639 -14.821 6.980 1.00 95.44 129 GLU A O 1
ATOM 995 N N . GLN A 1 130 ? -5.688 -13.718 6.810 1.00 93.50 130 GLN A N 1
ATOM 996 C CA . GLN A 1 130 ? -5.693 -13.235 8.197 1.00 93.50 130 GLN A CA 1
ATOM 997 C C . GLN A 1 130 ? -6.914 -12.369 8.510 1.00 93.50 130 GLN A C 1
ATOM 999 O O . GLN A 1 130 ? -7.583 -12.601 9.517 1.00 93.50 130 GLN A O 1
ATOM 1004 N N . ILE A 1 131 ? -7.239 -11.388 7.661 1.00 94.44 131 ILE A N 1
ATOM 1005 C CA . ILE A 1 131 ? -8.385 -10.511 7.934 1.00 94.44 131 ILE A CA 1
ATOM 1006 C C . ILE A 1 131 ? -9.719 -11.258 7.837 1.00 94.44 131 ILE A C 1
ATOM 1008 O O . ILE A 1 131 ? -10.615 -11.005 8.636 1.00 94.44 131 ILE A O 1
ATOM 1012 N N . LEU A 1 132 ? -9.845 -12.201 6.899 1.00 95.50 132 LEU A N 1
ATOM 1013 C CA . LEU A 1 132 ? -11.070 -12.982 6.706 1.00 95.50 132 LEU A CA 1
ATOM 1014 C C . LEU A 1 132 ? -11.272 -14.063 7.777 1.00 95.50 132 LEU A C 1
ATOM 1016 O O . LEU A 1 132 ? -12.407 -14.470 8.014 1.00 95.50 132 LEU A O 1
ATOM 1020 N N . ALA A 1 133 ? -10.203 -14.510 8.440 1.00 94.69 133 ALA A N 1
ATOM 1021 C CA . ALA A 1 133 ? -10.281 -15.469 9.540 1.00 94.69 133 ALA A CA 1
ATOM 1022 C C . ALA A 1 133 ? -10.864 -14.875 10.838 1.00 94.69 133 ALA A C 1
ATOM 1024 O O . ALA A 1 133 ? -11.222 -15.628 11.744 1.00 94.69 133 ALA A O 1
ATOM 1025 N N . HIS A 1 134 ? -10.965 -13.546 10.947 1.00 93.06 134 HIS A N 1
ATOM 1026 C CA . HIS A 1 134 ? -11.458 -12.863 12.143 1.00 93.06 134 HIS A CA 1
ATOM 1027 C C . HIS A 1 134 ? -12.891 -12.352 11.951 1.00 93.06 134 HIS A C 1
ATOM 1029 O O . HIS A 1 134 ? -13.234 -11.757 10.932 1.00 93.06 134 HIS A O 1
ATOM 1035 N N . THR A 1 135 ? -13.733 -12.547 12.968 1.00 92.44 135 THR A N 1
ATOM 1036 C CA . THR A 1 135 ? -15.110 -12.030 12.996 1.00 92.44 135 THR A CA 1
ATOM 1037 C C . THR A 1 135 ? -15.173 -10.525 13.244 1.00 92.44 135 THR A C 1
ATOM 1039 O O . THR A 1 135 ? -16.028 -9.857 12.661 1.00 92.44 135 THR A O 1
ATOM 1042 N N . ASP A 1 136 ? -14.286 -9.983 14.086 1.00 93.69 136 ASP A N 1
ATOM 1043 C CA . ASP A 1 136 ? -14.144 -8.536 14.282 1.00 93.69 136 ASP A CA 1
ATOM 1044 C C . ASP A 1 136 ? -13.220 -7.947 13.191 1.00 93.69 136 ASP A C 1
ATOM 1046 O O . ASP A 1 136 ? -12.050 -8.337 13.097 1.00 93.69 136 ASP A O 1
ATOM 1050 N N . PRO A 1 137 ? -13.712 -7.005 12.362 1.00 94.12 137 PRO A N 1
ATOM 1051 C CA . PRO A 1 137 ? -12.928 -6.423 11.274 1.00 94.12 137 PRO A CA 1
ATOM 1052 C C . PRO A 1 137 ? -11.653 -5.702 11.730 1.00 94.12 137 PRO A C 1
ATOM 1054 O O . PRO A 1 137 ? -10.649 -5.744 11.022 1.00 94.12 137 PRO A O 1
ATOM 1057 N N . ILE A 1 138 ? -11.673 -5.042 12.893 1.00 94.31 138 ILE A N 1
ATOM 1058 C CA . ILE A 1 138 ? -10.525 -4.290 13.416 1.00 94.31 138 ILE A CA 1
ATOM 1059 C C . ILE A 1 138 ? -9.434 -5.266 13.863 1.00 94.31 138 ILE A C 1
ATOM 1061 O O . ILE A 1 138 ? -8.268 -5.080 13.521 1.00 94.31 138 ILE A O 1
ATOM 1065 N N . GLN A 1 139 ? -9.805 -6.352 14.542 1.00 92.75 139 GLN A N 1
ATOM 1066 C CA . GLN A 1 139 ? -8.856 -7.408 14.907 1.00 92.75 139 GLN A CA 1
ATOM 1067 C C . GLN A 1 139 ? -8.277 -8.112 13.673 1.00 92.75 139 GLN A C 1
ATOM 1069 O O . GLN A 1 139 ? -7.078 -8.385 13.625 1.00 92.75 139 GLN A O 1
ATOM 1074 N N . GLY A 1 140 ? -9.096 -8.356 12.646 1.00 92.94 140 GLY A N 1
ATOM 1075 C CA . GLY A 1 140 ? -8.616 -8.899 11.375 1.00 92.94 140 GLY A CA 1
ATOM 1076 C C . GLY A 1 140 ? -7.624 -7.967 10.671 1.00 92.94 140 GLY A C 1
ATOM 1077 O O . GLY A 1 140 ? -6.603 -8.420 10.150 1.00 92.94 140 GLY A O 1
ATOM 1078 N N . LEU A 1 141 ? -7.882 -6.656 10.696 1.00 94.56 141 LEU A N 1
ATOM 1079 C CA . LEU A 1 141 ? -6.945 -5.652 10.196 1.00 94.56 141 LEU A CA 1
ATOM 1080 C C . LEU A 1 141 ? -5.634 -5.670 10.992 1.00 94.56 141 LEU A C 1
ATOM 1082 O O . LEU A 1 141 ? -4.560 -5.645 10.392 1.00 94.56 141 LEU A O 1
ATOM 1086 N N . ALA A 1 142 ? -5.708 -5.762 12.321 1.00 91.88 142 ALA A N 1
ATOM 1087 C CA . ALA A 1 142 ? -4.536 -5.872 13.181 1.00 91.88 142 ALA A CA 1
ATOM 1088 C C . ALA A 1 142 ? -3.699 -7.118 12.848 1.00 91.88 142 ALA A C 1
ATOM 1090 O O . ALA A 1 142 ? -2.480 -7.018 12.739 1.00 91.88 142 ALA A O 1
ATOM 1091 N N . ALA A 1 143 ? -4.338 -8.267 12.610 1.00 90.94 143 ALA A N 1
ATOM 1092 C CA . ALA A 1 143 ? -3.663 -9.510 12.235 1.00 90.94 143 ALA A CA 1
ATOM 1093 C C . ALA A 1 143 ? -2.950 -9.411 10.873 1.00 90.94 143 ALA A C 1
ATOM 1095 O O . ALA A 1 143 ? -1.801 -9.838 10.738 1.00 90.94 143 ALA A O 1
ATOM 1096 N N . LEU A 1 144 ? -3.596 -8.798 9.874 1.00 92.44 144 LEU A N 1
ATOM 1097 C CA . LEU A 1 144 ? -2.985 -8.536 8.568 1.00 92.44 144 LEU A CA 1
ATOM 1098 C C . LEU A 1 144 ? -1.760 -7.630 8.718 1.00 92.44 144 LEU A C 1
ATOM 1100 O O . LEU A 1 144 ? -0.683 -7.968 8.234 1.00 92.44 144 LEU A O 1
ATOM 1104 N N . VAL A 1 145 ? -1.893 -6.513 9.433 1.00 89.69 145 VAL A N 1
ATOM 1105 C CA . VAL A 1 145 ? -0.782 -5.582 9.679 1.00 89.69 145 VAL A CA 1
ATOM 1106 C C . VAL A 1 145 ? 0.348 -6.268 10.461 1.00 89.69 145 VAL A C 1
ATOM 1108 O O . VAL A 1 145 ? 1.520 -6.104 10.127 1.00 89.69 145 VAL A O 1
ATOM 1111 N N . ALA A 1 146 ? 0.019 -7.106 11.445 1.00 82.44 146 ALA A N 1
ATOM 1112 C CA . ALA A 1 146 ? 0.993 -7.864 12.227 1.00 82.44 146 ALA A CA 1
ATOM 1113 C C . ALA A 1 146 ? 1.772 -8.895 11.395 1.00 82.44 146 ALA A C 1
ATOM 1115 O O . ALA A 1 146 ? 2.947 -9.132 11.682 1.00 82.44 146 ALA A O 1
ATOM 1116 N N . SER A 1 147 ? 1.166 -9.468 10.346 1.00 76.75 147 SER A N 1
ATOM 1117 C CA . SER A 1 147 ? 1.857 -10.396 9.439 1.00 76.75 147 SER A CA 1
ATOM 1118 C C . SER A 1 147 ? 3.027 -9.745 8.695 1.00 76.75 147 SER A C 1
ATOM 1120 O O . SER A 1 147 ? 4.022 -10.412 8.426 1.00 76.75 147 SER A O 1
ATOM 1122 N N . PHE A 1 148 ? 2.953 -8.434 8.446 1.00 71.62 148 PHE A N 1
ATOM 1123 C CA . PHE A 1 148 ? 4.062 -7.658 7.892 1.00 71.62 148 PHE A CA 1
ATOM 1124 C C . PHE A 1 148 ? 5.148 -7.370 8.941 1.00 71.62 148 PHE A C 1
ATOM 1126 O O . PHE A 1 148 ? 6.341 -7.452 8.657 1.00 71.62 148 PHE A O 1
ATOM 1133 N N . LEU A 1 149 ? 4.737 -7.075 10.175 1.00 64.81 149 LEU A N 1
ATOM 1134 C CA . LEU A 1 149 ? 5.627 -6.690 11.278 1.00 64.81 149 LEU A CA 1
ATOM 1135 C C . LEU A 1 149 ? 6.318 -7.876 11.962 1.00 64.81 149 LEU A C 1
ATOM 1137 O O . LEU A 1 149 ? 7.111 -7.667 12.876 1.00 64.81 149 LEU A O 1
ATOM 1141 N N . GLN A 1 150 ? 5.995 -9.112 11.560 1.00 58.81 150 GLN A N 1
ATOM 1142 C CA . GLN A 1 150 ? 6.509 -10.357 12.146 1.00 58.81 150 GLN A CA 1
ATOM 1143 C C . GLN A 1 150 ? 6.356 -10.432 13.669 1.00 58.81 150 GLN A C 1
ATOM 1145 O O . GLN A 1 150 ? 7.164 -11.048 14.367 1.00 58.81 150 GLN A O 1
ATOM 1150 N N . CYS A 1 151 ? 5.292 -9.842 14.203 1.00 51.81 151 CYS A N 1
ATOM 1151 C CA . CYS A 1 151 ? 4.983 -9.981 15.613 1.00 51.81 151 CYS A CA 1
ATOM 1152 C C . CYS A 1 151 ? 4.400 -11.388 15.834 1.00 51.81 151 CYS A C 1
ATOM 1154 O O . CYS A 1 151 ? 3.202 -11.621 15.669 1.00 51.81 151 CYS A O 1
ATOM 1156 N N . LYS A 1 152 ? 5.269 -12.380 16.084 1.00 40.97 152 LYS A N 1
ATOM 1157 C CA . LYS A 1 152 ? 4.833 -13.760 16.353 1.00 40.97 152 LYS A CA 1
ATOM 1158 C C . LYS A 1 152 ? 3.988 -13.761 17.614 1.00 40.97 152 LYS A C 1
ATOM 1160 O O . LYS A 1 152 ? 4.410 -13.176 18.591 1.00 40.97 152 LYS A O 1
ATOM 1165 N N . ARG A 1 153 ? 2.860 -14.471 17.614 1.00 33.59 153 ARG A N 1
ATOM 1166 C CA . ARG A 1 153 ? 2.074 -14.807 18.809 1.00 33.59 153 ARG A CA 1
ATOM 1167 C C . ARG A 1 153 ? 2.373 -16.270 19.158 1.00 33.59 153 ARG A C 1
ATOM 1169 O O . ARG A 1 153 ? 1.894 -17.169 18.474 1.00 33.59 153 ARG A O 1
ATOM 1176 N N . SER A 1 154 ? 3.227 -16.537 20.145 1.00 30.09 154 SER A N 1
ATOM 1177 C CA . SER A 1 154 ? 3.524 -17.902 20.599 1.00 30.09 154 SER A CA 1
ATOM 1178 C C . SER A 1 154 ? 2.426 -18.388 21.549 1.00 30.09 154 SER A C 1
ATOM 1180 O O . SER A 1 154 ? 2.150 -17.772 22.571 1.00 30.09 154 SER A O 1
ATOM 1182 N N . HIS A 1 155 ? 1.805 -19.518 21.203 1.00 29.30 155 HIS A N 1
ATOM 1183 C CA . HIS A 1 155 ? 0.767 -20.214 21.981 1.00 29.30 155 HIS A CA 1
ATOM 1184 C C . HIS A 1 155 ? 1.311 -21.027 23.172 1.00 29.30 155 HIS A C 1
ATOM 1186 O O . HIS A 1 155 ? 0.586 -21.817 23.773 1.00 29.30 155 HIS A O 1
ATOM 1192 N N . LEU A 1 156 ? 2.583 -20.856 23.521 1.00 24.62 156 LEU A N 1
ATOM 1193 C CA . LEU A 1 156 ? 3.248 -21.618 24.565 1.00 24.62 156 LEU A CA 1
ATOM 1194 C C . LEU A 1 156 ? 4.070 -20.635 25.395 1.00 24.62 156 LEU A C 1
ATOM 1196 O O . LEU A 1 156 ? 5.017 -20.052 24.878 1.00 24.62 156 LEU A O 1
ATOM 1200 N N . TRP A 1 157 ? 3.683 -20.482 26.660 1.00 20.73 157 TRP A N 1
ATOM 1201 C CA . TRP A 1 157 ? 4.289 -19.589 27.649 1.00 20.73 157 TRP A CA 1
ATOM 1202 C C . TRP A 1 157 ? 4.082 -18.089 27.396 1.00 20.73 157 TRP A C 1
ATOM 1204 O O . TRP A 1 157 ? 4.118 -17.587 26.278 1.00 20.73 157 TRP A O 1
ATOM 1214 N N . TRP A 1 158 ? 3.804 -17.377 28.487 1.00 23.52 158 TRP A N 1
ATOM 1215 C CA . TRP A 1 158 ? 3.651 -15.927 28.561 1.00 23.52 158 TRP A CA 1
ATOM 1216 C C . TRP A 1 158 ? 4.910 -15.209 28.033 1.00 23.52 158 TRP A C 1
ATOM 1218 O O . TRP A 1 158 ? 5.820 -14.926 28.801 1.00 23.52 158 TRP A O 1
ATOM 1228 N N . GLN A 1 159 ? 4.967 -14.967 26.722 1.00 28.08 159 GLN A N 1
ATOM 1229 C CA . GLN A 1 159 ? 5.463 -13.776 26.010 1.00 28.08 159 GLN A CA 1
ATOM 1230 C C . GLN A 1 159 ? 5.653 -14.130 24.532 1.00 28.08 159 GLN A C 1
ATOM 1232 O O . GLN A 1 159 ? 6.247 -15.154 24.186 1.00 28.08 159 GLN A O 1
ATOM 1237 N N . PRO A 1 160 ? 5.062 -13.310 23.654 1.00 29.61 160 PRO A N 1
ATOM 1238 C CA . PRO A 1 160 ? 5.877 -12.351 22.906 1.00 29.61 160 PRO A CA 1
ATOM 1239 C C . PRO A 1 160 ? 5.138 -11.014 22.735 1.00 29.61 160 PRO A C 1
ATOM 1241 O O . PRO A 1 160 ? 4.151 -10.896 22.007 1.00 29.61 160 PRO A O 1
ATOM 1244 N N . SER A 1 161 ? 5.609 -9.973 23.406 1.00 33.62 161 SER A N 1
ATOM 1245 C CA . SER A 1 161 ? 5.261 -8.619 22.985 1.00 33.62 161 SER A CA 1
ATOM 1246 C C . SER A 1 161 ? 5.871 -8.417 21.597 1.00 33.62 161 SER A C 1
ATOM 1248 O O . SER A 1 161 ? 7.005 -8.844 21.368 1.00 33.62 161 SER A O 1
ATOM 1250 N N . CYS A 1 162 ? 5.190 -7.720 20.681 1.00 42.03 162 CYS A N 1
ATOM 1251 C CA . CYS A 1 162 ? 5.955 -6.895 19.745 1.00 42.03 162 CYS A CA 1
ATOM 1252 C C . CYS A 1 162 ? 6.883 -6.096 20.657 1.00 42.03 162 CYS A C 1
ATOM 1254 O O . CYS A 1 162 ? 6.368 -5.430 21.558 1.00 42.03 162 CYS A O 1
ATOM 1256 N N . ASP A 1 163 ? 8.195 -6.314 20.590 1.00 38.78 163 ASP A N 1
ATOM 1257 C CA . ASP A 1 163 ? 9.085 -5.806 21.624 1.00 38.78 163 ASP A CA 1
ATOM 1258 C C . ASP A 1 163 ? 9.115 -4.275 21.543 1.00 38.78 163 ASP A C 1
ATOM 1260 O O . ASP A 1 163 ? 9.855 -3.663 20.781 1.00 38.78 163 ASP A O 1
ATOM 1264 N N . CYS A 1 164 ? 8.208 -3.655 22.291 1.00 45.16 164 CYS A N 1
ATOM 1265 C CA . CYS A 1 164 ? 8.001 -2.220 22.356 1.00 45.16 164 CYS A CA 1
ATOM 1266 C C . CYS A 1 164 ? 8.958 -1.572 23.368 1.00 45.16 164 CYS A C 1
ATOM 1268 O O . CYS A 1 164 ? 8.861 -0.374 23.632 1.00 45.16 164 CYS A O 1
ATOM 1270 N N . SER A 1 165 ? 9.924 -2.340 23.895 1.00 36.50 165 SER A N 1
ATOM 1271 C CA . SER A 1 165 ? 10.993 -1.875 24.787 1.00 36.50 165 SER A CA 1
ATOM 1272 C C . SER A 1 165 ? 11.943 -0.863 24.131 1.00 36.50 165 SER A C 1
ATOM 1274 O O . SER A 1 165 ? 12.700 -0.181 24.816 1.00 36.50 165 SER A O 1
ATOM 1276 N N . GLY A 1 166 ? 11.855 -0.687 22.810 1.00 35.19 166 GLY A N 1
ATOM 1277 C CA . GLY A 1 166 ? 12.659 0.252 22.038 1.00 35.19 166 GLY A CA 1
ATOM 1278 C C . GLY A 1 166 ? 12.142 1.691 21.951 1.00 35.19 166 GLY A C 1
ATOM 1279 O O . GLY A 1 166 ? 12.520 2.355 20.995 1.00 35.19 166 GLY A O 1
ATOM 1280 N N . GLY A 1 167 ? 11.269 2.177 22.846 1.00 29.25 167 GLY A N 1
ATOM 1281 C CA . GLY A 1 167 ? 11.017 3.615 23.097 1.00 29.25 167 GLY A CA 1
ATOM 1282 C C . GLY A 1 167 ? 10.727 4.549 21.901 1.00 29.25 167 GLY A C 1
ATOM 1283 O O . GLY A 1 167 ? 10.777 5.767 22.058 1.00 29.25 167 GLY A O 1
ATOM 1284 N N . ARG A 1 168 ? 10.444 4.030 20.702 1.00 30.70 168 ARG A N 1
ATOM 1285 C CA . ARG A 1 168 ? 10.266 4.809 19.472 1.00 30.70 168 ARG A CA 1
ATOM 1286 C C . ARG A 1 168 ? 8.873 4.564 18.914 1.00 30.70 168 ARG A C 1
ATOM 1288 O O . ARG A 1 168 ? 8.515 3.444 18.562 1.00 30.70 168 ARG A O 1
ATOM 1295 N N . SER A 1 169 ? 8.094 5.644 18.866 1.00 34.81 169 SER A N 1
ATOM 1296 C CA . SER A 1 169 ? 6.733 5.723 18.334 1.00 34.81 169 SER A CA 1
ATOM 1297 C C . SER A 1 169 ? 6.570 4.907 17.055 1.00 34.81 169 SER A C 1
ATOM 1299 O O . SER A 1 169 ? 7.263 5.222 16.096 1.00 34.81 169 SER A O 1
ATOM 1301 N N . TRP A 1 170 ? 5.666 3.919 17.037 1.00 38.97 170 TRP A N 1
ATOM 1302 C CA . TRP A 1 170 ? 5.054 3.259 15.862 1.00 38.97 170 TRP A CA 1
ATOM 1303 C C . TRP A 1 170 ? 5.964 2.780 14.700 1.00 38.97 170 TRP A C 1
ATOM 1305 O O . TRP A 1 170 ? 5.476 2.167 13.758 1.00 38.97 170 TRP A O 1
ATOM 1315 N N . HIS A 1 171 ? 7.276 3.012 14.743 1.00 32.47 171 HIS A N 1
ATOM 1316 C CA . HIS A 1 171 ? 8.177 3.021 13.589 1.00 32.47 171 HIS A CA 1
ATOM 1317 C C . HIS A 1 171 ? 9.174 1.861 13.578 1.00 32.47 171 HIS A C 1
ATOM 1319 O O . HIS A 1 171 ? 10.075 1.848 12.746 1.00 32.47 171 HIS A O 1
ATOM 1325 N N . GLY A 1 172 ? 9.045 0.868 14.456 1.00 30.52 172 GLY A N 1
ATOM 1326 C CA . GLY A 1 172 ? 10.054 -0.183 14.512 1.00 30.52 172 GLY A CA 1
ATOM 1327 C C . GLY A 1 172 ? 9.602 -1.467 15.175 1.00 30.52 172 GLY A C 1
ATOM 1328 O O . GLY A 1 172 ? 10.054 -1.767 16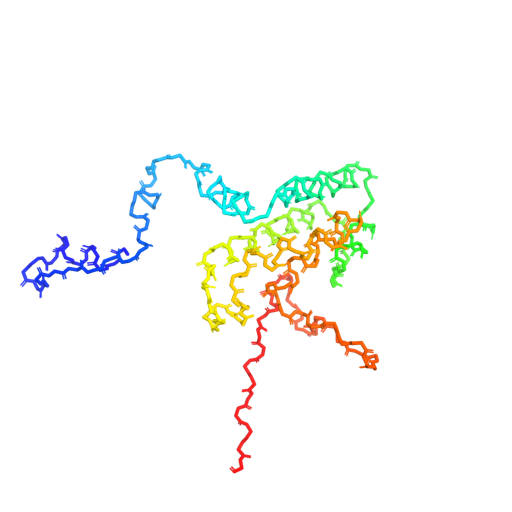.269 1.00 30.52 172 GLY A O 1
ATOM 1329 N N . CYS A 1 173 ? 8.823 -2.276 14.464 1.00 34.16 173 CYS A N 1
ATOM 1330 C CA . CYS A 1 173 ? 9.128 -3.705 14.441 1.00 34.16 173 CYS A CA 1
ATOM 1331 C C . CYS A 1 173 ? 9.969 -3.946 13.186 1.00 34.16 173 CYS A C 1
ATOM 1333 O O . CYS A 1 173 ? 9.465 -4.381 12.156 1.00 34.16 173 CYS A O 1
ATOM 1335 N N . ALA A 1 174 ? 11.241 -3.550 13.241 1.00 29.64 174 ALA A N 1
ATOM 1336 C CA . ALA A 1 174 ? 12.234 -4.116 12.339 1.00 29.64 174 ALA A CA 1
ATOM 1337 C C . ALA A 1 174 ? 12.653 -5.467 12.939 1.00 29.64 174 ALA A C 1
ATOM 1339 O O . ALA A 1 174 ? 12.782 -5.541 14.166 1.00 29.64 174 ALA A O 1
ATOM 1340 N N . PRO A 1 175 ? 12.856 -6.522 12.132 1.00 30.23 175 PRO A N 1
ATOM 1341 C CA . PRO A 1 175 ? 13.449 -7.747 12.642 1.00 30.23 175 PRO A CA 1
ATOM 1342 C C . PRO A 1 175 ? 14.782 -7.385 13.296 1.00 30.23 175 PRO A C 1
ATOM 1344 O O . PRO A 1 175 ? 15.618 -6.708 12.692 1.00 30.23 175 PRO A O 1
ATOM 1347 N N . SER A 1 176 ? 14.960 -7.781 14.555 1.00 27.73 176 SER A N 1
ATOM 1348 C CA . SER A 1 176 ? 16.278 -7.770 15.165 1.00 27.73 176 SER A CA 1
ATOM 1349 C C . SER A 1 176 ? 17.171 -8.626 14.275 1.00 27.73 176 SER A C 1
ATOM 1351 O O . SER A 1 176 ? 16.909 -9.812 14.078 1.00 27.73 176 SER A O 1
ATOM 1353 N N . ALA A 1 177 ? 18.199 -8.012 13.687 1.00 28.00 177 ALA A N 1
ATOM 1354 C CA . ALA A 1 177 ? 19.293 -8.764 13.104 1.00 28.00 177 ALA A CA 1
ATOM 1355 C C . ALA A 1 177 ? 19.823 -9.661 14.226 1.00 28.00 177 ALA A C 1
ATOM 1357 O O . ALA A 1 177 ? 20.388 -9.168 15.205 1.00 28.00 177 ALA A O 1
ATOM 1358 N N . GLY A 1 178 ? 19.528 -10.959 14.138 1.00 28.34 178 GLY A N 1
ATOM 1359 C CA . GLY A 1 178 ? 20.096 -11.951 15.030 1.00 28.34 178 GLY A CA 1
ATOM 1360 C C . GLY A 1 178 ? 21.603 -11.821 14.918 1.00 28.34 178 GLY A C 1
ATOM 1361 O O . GLY A 1 178 ? 22.156 -12.029 13.841 1.00 28.34 178 GLY A O 1
ATOM 1362 N N . GLY A 1 179 ? 22.239 -11.391 16.006 1.00 25.72 179 GLY A N 1
ATOM 1363 C CA . GLY A 1 179 ? 23.686 -11.339 16.084 1.00 25.72 179 GLY A CA 1
ATOM 1364 C C . GLY A 1 179 ? 24.248 -12.711 15.743 1.00 25.72 179 GLY A C 1
ATOM 1365 O O . GLY A 1 179 ? 23.792 -13.723 16.278 1.00 25.72 179 GLY A O 1
ATOM 1366 N N . GLU A 1 180 ? 25.229 -12.726 14.845 1.00 28.23 180 GLU A N 1
ATOM 1367 C CA . GLU A 1 180 ? 26.171 -13.826 14.704 1.00 28.23 180 GLU A CA 1
ATOM 1368 C C . GLU A 1 180 ? 26.790 -14.095 16.082 1.00 28.23 180 GLU A C 1
ATOM 1370 O O . GLU A 1 180 ? 27.695 -13.401 16.544 1.00 28.23 180 GLU A O 1
ATOM 1375 N N . GLY A 1 181 ? 26.233 -15.081 16.783 1.00 27.23 181 GLY A N 1
ATOM 1376 C CA . GLY A 1 181 ? 26.849 -15.704 17.939 1.00 27.23 181 GLY A CA 1
ATOM 1377 C C . GLY A 1 181 ? 27.870 -16.702 17.426 1.00 27.23 181 GLY A C 1
ATOM 1378 O O . GLY A 1 181 ? 27.499 -17.759 16.920 1.00 27.23 181 GLY A O 1
ATOM 1379 N N . GLY A 1 182 ? 29.143 -16.329 17.521 1.00 29.47 182 GLY A N 1
ATOM 1380 C CA . GLY A 1 182 ? 30.256 -17.205 17.204 1.00 29.47 182 GLY A CA 1
ATOM 1381 C C . GLY A 1 182 ? 30.228 -18.501 18.013 1.00 29.47 182 GLY A C 1
ATOM 1382 O O . GLY A 1 182 ? 29.900 -18.524 19.202 1.00 29.47 182 GLY A O 1
ATOM 1383 N N . SER A 1 183 ? 30.619 -19.575 17.342 1.00 30.83 183 SER A N 1
ATOM 1384 C CA . SER A 1 183 ? 31.319 -20.737 17.888 1.00 30.83 183 SER A CA 1
ATOM 1385 C C . SER A 1 183 ? 32.140 -21.345 16.762 1.00 30.83 183 SER A C 1
ATOM 1387 O O . SER A 1 183 ? 31.574 -21.488 15.655 1.00 30.83 183 SER A O 1
#

Foldseek 3Di:
DVQVVCCVPCVVVDVDGDDPPDPVQVVVVHDDPCVLLVVLLVLLVVQDPCLSVLLVVLLVVLVVCVVVQVQQVLCVLLVPPDRDRDPVSSVVVVVLLSVLSSVLSVPQAQAFDCDQHTAGHRLSNVLSCQCVVDPRSNNSSSRSSCNSLVQDDDPDDPDDDCPPVPVDPSDDSDPPPPDPPDD

InterPro domains:
  IPR008758 Peptidase S28 [PF05577] (1-142)
  IPR042269 Serine carboxypeptidase S28, SKS domain [G3DSA:1.20.120.980] (32-165)

Organism: Pavo cristatus (NCBI:txid9049)

Radius of gyration: 19.63 Å; chains: 1; bounding box: 49×36×53 Å

Sequence (183 aa):
MLSAYMRMKYPNVVDGALAASAPVLSVAGLGDPTQFFRDVTADFQKSIPGCVTAVRRAFQQIRDLFLSGAYDEISSKMATCNKISSKEDVYQLFGFARNAFTMIAMMDYPYKTDFMGHLPANPVKVGCEQILAHTDPIQGLAALVASFLQCKRSHLWWQPSCDCSGGRSWHGCAPSAGGEGGS

pLDDT: mean 82.19, std 24.28, range [20.73, 98.44]

Secondary structure (DSSP, 8-state):
-HHHHHHHH-TTT-S----TT--HHHHTT-S-TTHHHHHHHHHHHHHSTTHHHHHHHHHHHHHHHHHTT-HHHHHHHTT-SSPP-SHHHHHHHHHHHHHHHHHHHHT--SS-B-SSS-B-SSHHHHHHHHHHT-SSHHHHHHHHHHHHHT----SSSS-----GGG--SS---PPP-------